Protein AF-A0A969MUG2-F1 (afdb_monomer_lite)

pLDDT: mean 75.5, std 11.68, range [41.03, 90.94]

Structure (mmCIF, N/CA/C/O backbone):
data_AF-A0A969MUG2-F1
#
_entry.id   AF-A0A969MUG2-F1
#
loop_
_atom_site.group_PDB
_atom_site.id
_atom_site.type_symbol
_atom_site.label_atom_id
_atom_site.label_alt_id
_atom_site.label_comp_id
_atom_site.label_asym_id
_atom_site.label_entity_id
_atom_site.label_seq_id
_atom_site.pdbx_PDB_ins_code
_atom_site.Cartn_x
_atom_site.Cartn_y
_atom_site.Cartn_z
_atom_site.occupancy
_atom_site.B_iso_or_equiv
_atom_site.auth_seq_id
_atom_site.auth_comp_id
_atom_site.auth_asym_id
_atom_site.auth_atom_id
_atom_site.pdbx_PDB_model_num
ATOM 1 N N . PHE A 1 1 ? 29.240 -1.956 -18.058 1.00 54.47 1 PHE A N 1
ATOM 2 C CA . PHE A 1 1 ? 27.917 -2.607 -18.010 1.00 54.47 1 PHE A CA 1
ATOM 3 C C . PHE A 1 1 ? 27.063 -2.202 -16.815 1.00 54.47 1 PHE A C 1
ATOM 5 O O . PHE A 1 1 ? 25.959 -1.745 -17.047 1.00 54.47 1 PHE A O 1
ATOM 12 N N . MET A 1 2 ? 27.537 -2.292 -15.563 1.00 59.78 2 MET A N 1
ATOM 13 C CA . MET A 1 2 ? 26.691 -1.989 -14.389 1.00 59.78 2 MET A CA 1
ATOM 14 C C . MET A 1 2 ? 26.152 -0.540 -14.356 1.00 59.78 2 MET A C 1
ATOM 16 O O . MET A 1 2 ? 24.977 -0.327 -14.081 1.00 59.78 2 MET A O 1
ATOM 20 N N . VAL A 1 3 ? 26.981 0.457 -14.689 1.00 62.31 3 VAL A N 1
ATOM 21 C CA . VAL A 1 3 ? 26.590 1.882 -14.623 1.00 62.31 3 VAL A CA 1
ATOM 22 C C . VAL A 1 3 ? 25.860 2.352 -15.888 1.00 62.31 3 VAL A C 1
ATOM 24 O O . VAL A 1 3 ? 24.757 2.871 -15.790 1.00 62.31 3 VAL A O 1
ATOM 27 N N . LEU A 1 4 ? 26.457 2.140 -17.064 1.00 64.19 4 LEU A N 1
ATOM 28 C CA . LEU A 1 4 ? 25.990 2.668 -18.359 1.00 64.19 4 LEU A CA 1
ATOM 29 C C . LEU A 1 4 ? 25.042 1.742 -19.136 1.00 64.19 4 LEU A C 1
ATOM 31 O O . LEU A 1 4 ? 24.558 2.128 -20.191 1.00 64.19 4 LEU A O 1
ATOM 35 N N . GLY A 1 5 ? 24.778 0.538 -18.627 1.00 64.69 5 GLY A N 1
ATOM 36 C CA . GLY A 1 5 ? 23.908 -0.414 -19.301 1.00 64.69 5 GLY A CA 1
ATOM 37 C C . GLY A 1 5 ? 24.583 -1.271 -20.371 1.00 64.69 5 GLY A C 1
ATOM 38 O O . GLY A 1 5 ? 25.797 -1.175 -20.583 1.00 64.69 5 GLY A O 1
ATOM 39 N N . PHE A 1 6 ? 23.804 -2.169 -20.982 1.00 66.75 6 PHE A N 1
ATOM 40 C CA . PHE A 1 6 ? 24.230 -3.063 -22.062 1.00 66.75 6 PHE A CA 1
ATOM 41 C C . PHE A 1 6 ? 23.602 -2.635 -23.388 1.00 66.75 6 PHE A C 1
ATOM 43 O O . PHE A 1 6 ? 22.394 -2.459 -23.450 1.00 66.75 6 PHE A O 1
ATOM 50 N N . HIS A 1 7 ? 24.421 -2.458 -24.428 1.00 61.94 7 HIS A N 1
ATOM 51 C CA . HIS A 1 7 ? 23.987 -2.062 -25.770 1.00 61.94 7 HIS A CA 1
ATOM 52 C C . HIS A 1 7 ? 24.664 -2.970 -26.806 1.00 61.94 7 HIS A C 1
ATOM 54 O O . HIS A 1 7 ? 25.891 -3.085 -26.798 1.00 61.94 7 HIS A O 1
ATOM 60 N N . LEU A 1 8 ? 23.886 -3.614 -27.684 1.00 59.28 8 LEU A N 1
ATOM 61 C CA . LEU A 1 8 ? 24.416 -4.354 -28.837 1.00 59.28 8 LEU A CA 1
ATOM 62 C C . LEU A 1 8 ? 24.494 -3.441 -30.061 1.00 59.28 8 LEU A C 1
ATOM 64 O O . LEU A 1 8 ? 23.565 -2.685 -30.342 1.00 59.28 8 LEU A O 1
ATOM 68 N N . THR A 1 9 ? 25.590 -3.563 -30.808 1.00 59.34 9 THR A N 1
ATOM 69 C CA . THR A 1 9 ? 25.845 -2.831 -32.060 1.00 59.34 9 THR A CA 1
ATOM 70 C C . THR A 1 9 ? 25.012 -3.355 -33.239 1.00 59.34 9 THR A C 1
ATOM 72 O O . THR A 1 9 ? 24.841 -2.642 -34.222 1.00 59.34 9 THR A O 1
ATOM 75 N N . GLU A 1 10 ? 24.458 -4.571 -33.154 1.00 62.16 10 GLU A N 1
ATOM 76 C CA . GLU A 1 10 ? 23.622 -5.149 -34.213 1.00 62.16 10 GLU A CA 1
ATOM 77 C C . GLU A 1 10 ? 22.128 -5.164 -33.865 1.00 62.16 10 GLU A C 1
ATOM 79 O O . GLU A 1 10 ? 21.718 -5.507 -32.754 1.00 62.16 10 GLU A O 1
ATOM 84 N N . ASN A 1 11 ? 21.298 -4.840 -34.862 1.00 60.91 11 ASN A N 1
ATOM 85 C CA . ASN A 1 11 ? 19.836 -4.837 -34.786 1.00 60.91 11 ASN A CA 1
ATOM 86 C C . ASN A 1 11 ? 19.266 -6.263 -34.868 1.00 60.91 11 ASN A C 1
ATOM 88 O O . ASN A 1 11 ? 18.573 -6.622 -35.816 1.00 60.91 11 ASN A O 1
ATOM 92 N N . THR A 1 12 ? 19.565 -7.097 -33.877 1.00 71.88 12 THR A N 1
ATOM 93 C CA . THR A 1 12 ? 18.851 -8.364 -33.659 1.00 71.88 12 THR A CA 1
ATOM 94 C C . THR A 1 12 ? 17.622 -8.127 -32.768 1.00 71.88 12 THR A C 1
ATOM 96 O O . THR A 1 12 ? 17.659 -7.255 -31.901 1.00 71.88 12 THR A O 1
ATOM 99 N N . PRO A 1 13 ? 16.537 -8.915 -32.893 1.00 65.38 13 PRO A N 1
ATOM 100 C CA . PRO A 1 13 ? 15.356 -8.808 -32.020 1.00 65.38 13 PRO A CA 1
ATOM 101 C C . PRO A 1 13 ? 15.650 -9.106 -30.535 1.00 65.38 13 PRO A C 1
ATOM 103 O O . PRO A 1 13 ? 14.843 -8.801 -29.665 1.00 65.38 13 PRO A O 1
ATOM 106 N N . LEU A 1 14 ? 16.824 -9.666 -30.228 1.00 62.16 14 LEU A N 1
ATOM 107 C CA . LEU A 1 14 ? 17.335 -9.828 -28.864 1.00 62.16 14 LEU A CA 1
ATOM 108 C C . LEU A 1 14 ? 17.850 -8.514 -28.256 1.00 62.16 14 LEU A C 1
ATOM 110 O O . LEU A 1 14 ? 17.964 -8.416 -27.035 1.00 62.16 14 LEU A O 1
ATOM 114 N N . ASN A 1 15 ? 18.138 -7.499 -29.078 1.00 65.81 15 ASN A N 1
ATOM 115 C CA . ASN A 1 15 ? 18.663 -6.216 -28.619 1.00 65.81 15 ASN A CA 1
ATOM 116 C C . ASN A 1 15 ? 17.656 -5.512 -27.698 1.00 65.81 15 ASN A C 1
ATOM 118 O O . ASN A 1 15 ? 18.029 -5.075 -26.620 1.00 65.81 15 ASN A O 1
ATOM 122 N N . SER A 1 16 ? 16.360 -5.509 -28.028 1.00 60.91 16 SER A N 1
ATOM 123 C CA . SER A 1 16 ? 15.315 -4.903 -27.182 1.00 60.91 16 SER A CA 1
ATOM 124 C C . SER A 1 16 ? 15.130 -5.582 -25.820 1.00 60.91 16 SER A C 1
ATOM 126 O O . SER A 1 16 ? 14.623 -4.951 -24.903 1.00 60.91 16 SER A O 1
ATOM 128 N N . ILE A 1 17 ? 15.546 -6.843 -25.675 1.00 61.88 17 ILE A N 1
ATOM 129 C CA . ILE A 1 17 ? 15.465 -7.598 -24.413 1.00 61.88 17 ILE A CA 1
ATOM 130 C C . ILE A 1 17 ? 16.760 -7.437 -23.599 1.00 61.88 17 ILE A C 1
ATOM 132 O O . ILE A 1 17 ? 16.728 -7.409 -22.372 1.00 61.88 17 ILE A O 1
ATOM 136 N N . LEU A 1 18 ? 17.908 -7.321 -24.277 1.00 62.72 18 LEU A N 1
ATOM 137 C CA . LEU A 1 18 ? 19.233 -7.183 -23.658 1.00 62.72 18 LEU A CA 1
ATOM 138 C C . LEU A 1 18 ? 19.643 -5.720 -23.398 1.00 62.72 18 LEU A C 1
ATOM 140 O O . LEU A 1 18 ? 20.600 -5.485 -22.658 1.00 62.72 18 LEU A O 1
ATOM 144 N N . LEU A 1 19 ? 18.928 -4.742 -23.964 1.00 61.50 19 LEU A N 1
ATOM 145 C CA . LEU A 1 19 ? 19.098 -3.311 -23.702 1.00 61.50 19 LEU A CA 1
ATOM 146 C C . LEU A 1 19 ? 18.605 -2.957 -22.294 1.00 61.50 19 LEU A C 1
ATOM 148 O O . LEU A 1 19 ? 17.433 -2.667 -22.077 1.00 61.50 19 LEU A O 1
ATOM 152 N N . GLY A 1 20 ? 19.514 -2.940 -21.323 1.00 61.12 20 GLY A N 1
ATOM 153 C CA . GLY A 1 20 ? 19.240 -2.441 -19.974 1.00 61.12 20 GLY A CA 1
ATOM 154 C C . GLY A 1 20 ? 20.085 -1.212 -19.688 1.00 61.12 20 GLY A C 1
ATOM 155 O O . GLY A 1 20 ? 21.301 -1.331 -19.705 1.00 61.12 20 GLY A O 1
ATOM 156 N N . GLY A 1 21 ? 19.483 -0.057 -19.375 1.00 65.06 21 GLY A N 1
ATOM 157 C CA . GLY A 1 21 ? 20.176 1.224 -19.117 1.00 65.06 21 GLY A CA 1
ATOM 158 C C . GLY A 1 21 ? 20.981 1.311 -17.806 1.00 65.06 21 GLY A C 1
ATOM 159 O O .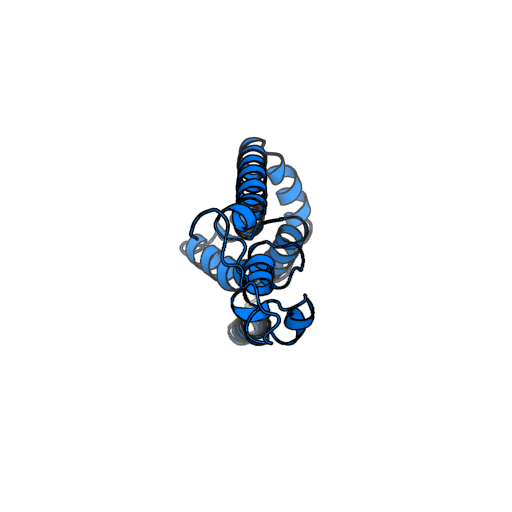 GLY A 1 21 ? 21.320 2.406 -17.357 1.00 65.06 21 GLY A O 1
ATOM 160 N N . GLY A 1 22 ? 21.261 0.169 -17.168 1.00 70.75 22 GLY A N 1
ATOM 161 C CA . GLY A 1 22 ? 22.064 0.064 -15.948 1.00 70.75 22 GLY A CA 1
ATOM 162 C C . GLY A 1 22 ? 21.531 0.883 -14.766 1.00 70.75 22 GLY A C 1
ATOM 163 O O . GLY A 1 22 ? 20.345 1.207 -14.675 1.00 70.75 22 GLY A O 1
ATOM 164 N N . VAL A 1 23 ? 22.433 1.239 -13.847 1.00 70.56 23 VAL A N 1
ATOM 165 C CA . VAL A 1 23 ? 22.130 2.072 -12.668 1.00 70.56 23 VAL A CA 1
ATOM 166 C C . VAL A 1 23 ? 21.641 3.472 -13.064 1.00 70.56 23 VAL A C 1
ATOM 168 O O . VAL A 1 23 ? 20.819 4.048 -12.354 1.00 70.56 23 VAL A O 1
ATOM 171 N N . VAL A 1 24 ? 22.068 4.007 -14.214 1.00 72.06 24 VAL A N 1
ATOM 172 C CA . VAL A 1 24 ? 21.630 5.331 -14.694 1.00 72.06 24 VAL A CA 1
ATOM 173 C C . VAL A 1 24 ? 20.116 5.377 -14.919 1.00 72.06 24 VAL A C 1
ATOM 175 O O . VAL A 1 24 ? 19.470 6.346 -14.521 1.00 72.06 24 VAL A O 1
ATOM 178 N N . SER A 1 25 ? 19.520 4.312 -15.461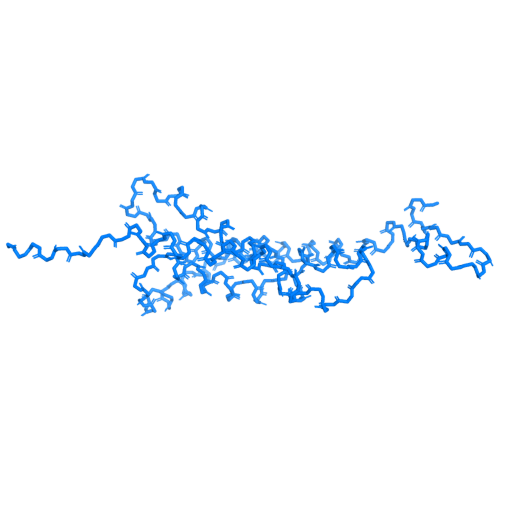 1.00 68.75 25 SER A N 1
ATOM 179 C CA . SER A 1 25 ? 18.062 4.238 -15.632 1.00 68.75 25 SER A CA 1
ATOM 180 C C . SER A 1 25 ? 17.307 4.125 -14.298 1.00 68.75 25 SER A C 1
ATOM 182 O O . SER A 1 25 ? 16.155 4.549 -14.204 1.00 68.75 25 SER A O 1
ATOM 184 N N . MET A 1 26 ? 17.956 3.600 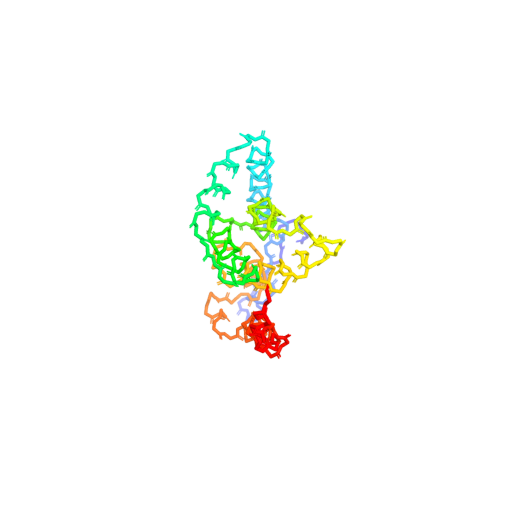-13.253 1.00 75.25 26 MET A N 1
ATOM 185 C CA . MET A 1 26 ? 17.387 3.487 -11.903 1.00 75.25 26 MET A CA 1
ATOM 186 C C . MET A 1 26 ? 17.490 4.789 -11.098 1.00 75.25 26 MET A C 1
ATOM 188 O O . MET A 1 26 ? 16.667 5.011 -10.212 1.00 75.25 26 MET A O 1
ATOM 192 N N . LEU A 1 27 ? 18.426 5.692 -11.425 1.00 78.94 27 LEU A N 1
ATOM 193 C CA . LEU A 1 27 ? 18.584 6.975 -10.722 1.00 78.94 27 LEU A CA 1
ATOM 194 C C . LEU A 1 27 ? 17.298 7.807 -10.717 1.00 78.94 27 LEU A C 1
ATOM 196 O O . LEU A 1 27 ? 16.968 8.411 -9.697 1.00 78.94 27 LEU A O 1
ATOM 200 N N . LYS A 1 28 ? 16.550 7.809 -11.827 1.00 74.19 28 LYS A N 1
ATOM 201 C CA . LYS A 1 28 ? 15.279 8.539 -11.927 1.00 74.19 28 LYS A CA 1
ATOM 202 C C . LYS A 1 28 ? 14.262 8.025 -10.906 1.00 74.19 28 LYS A C 1
ATOM 204 O O . LYS A 1 28 ? 13.642 8.825 -10.218 1.00 74.19 28 LYS A O 1
ATOM 209 N N . VAL A 1 29 ? 14.128 6.706 -10.775 1.00 73.06 29 VAL A N 1
ATOM 210 C CA . VAL A 1 29 ? 13.214 6.084 -9.805 1.00 73.06 29 VAL A CA 1
ATOM 211 C C . VAL A 1 29 ? 13.694 6.342 -8.377 1.00 73.06 29 VAL A C 1
ATOM 213 O O . VAL A 1 29 ? 12.907 6.786 -7.545 1.00 73.06 29 VAL A O 1
ATOM 216 N N . SER A 1 30 ? 14.986 6.153 -8.101 1.00 79.62 30 SER A N 1
ATOM 217 C CA . SER A 1 30 ? 15.567 6.382 -6.772 1.00 79.62 30 SER A CA 1
ATOM 218 C C . SER A 1 30 ? 15.367 7.816 -6.283 1.00 79.62 30 SER A C 1
ATOM 220 O O . SER A 1 30 ? 15.015 8.033 -5.126 1.00 79.62 30 SER A O 1
ATOM 222 N N . LEU A 1 31 ? 15.540 8.806 -7.162 1.00 82.62 31 LEU A N 1
ATOM 223 C CA . LEU A 1 31 ? 15.360 10.214 -6.817 1.00 82.62 31 LEU A CA 1
ATOM 224 C C . LEU A 1 31 ? 13.894 10.531 -6.483 1.00 82.62 31 LEU A C 1
ATOM 226 O O . LEU A 1 31 ? 13.629 11.215 -5.494 1.00 82.62 31 LEU A O 1
ATOM 230 N N . VAL A 1 32 ? 12.942 9.971 -7.239 1.00 77.56 32 VAL A N 1
ATOM 231 C CA . VAL A 1 32 ? 11.508 10.087 -6.920 1.00 77.56 32 VAL A CA 1
ATOM 232 C C . VAL A 1 32 ? 11.204 9.444 -5.562 1.00 77.56 32 VAL A C 1
ATOM 234 O O . VAL A 1 32 ? 10.521 10.058 -4.746 1.00 77.56 32 VAL A O 1
ATOM 237 N N . VAL A 1 33 ? 11.752 8.260 -5.269 1.00 78.81 33 VAL A N 1
ATOM 238 C CA . VAL A 1 33 ? 11.564 7.577 -3.974 1.00 78.81 33 VAL A CA 1
ATOM 239 C C . VAL A 1 33 ? 12.102 8.413 -2.807 1.00 78.81 33 VAL A C 1
ATOM 241 O O . VAL A 1 33 ? 11.418 8.540 -1.789 1.00 78.81 33 VAL A O 1
ATOM 244 N N . ILE A 1 34 ? 13.288 9.017 -2.943 1.00 83.25 34 ILE A N 1
ATOM 245 C CA . ILE A 1 34 ? 13.902 9.853 -1.895 1.00 83.25 34 ILE A CA 1
ATOM 246 C C . ILE A 1 34 ? 13.037 11.082 -1.604 1.00 83.25 34 ILE A C 1
ATOM 248 O O . ILE A 1 34 ? 12.681 11.319 -0.449 1.00 83.25 34 ILE A O 1
ATOM 252 N N . ILE A 1 35 ? 12.658 11.835 -2.643 1.00 83.56 35 ILE A N 1
ATOM 253 C CA . ILE A 1 35 ? 11.815 13.030 -2.490 1.00 83.56 35 ILE A CA 1
ATOM 254 C C . ILE A 1 35 ? 10.464 12.645 -1.884 1.00 83.56 35 ILE A C 1
ATOM 256 O O . ILE A 1 35 ? 10.012 13.270 -0.926 1.00 83.56 35 ILE A O 1
ATOM 260 N N . SER A 1 36 ? 9.847 11.578 -2.395 1.00 74.19 36 SER A N 1
ATOM 261 C CA . SER A 1 36 ? 8.565 11.081 -1.901 1.00 74.19 36 SER A CA 1
ATOM 262 C C . SER A 1 36 ? 8.639 10.722 -0.413 1.00 74.19 36 SER A C 1
ATOM 264 O O . SER A 1 36 ? 7.764 11.113 0.350 1.00 74.19 36 SER A O 1
ATOM 266 N N . THR A 1 37 ? 9.695 10.036 0.030 1.00 73.44 37 THR A N 1
ATOM 267 C CA . THR A 1 37 ? 9.866 9.637 1.440 1.00 73.44 37 THR A CA 1
ATOM 268 C C . THR A 1 37 ? 10.101 10.844 2.353 1.00 73.44 37 THR A C 1
ATOM 270 O O . THR A 1 37 ? 9.557 10.896 3.456 1.00 73.44 37 THR A O 1
ATOM 273 N N . ALA A 1 38 ? 10.844 11.854 1.890 1.00 81.06 38 ALA A N 1
ATOM 274 C CA . ALA A 1 38 ? 11.051 13.092 2.641 1.00 81.06 38 ALA A CA 1
ATOM 275 C C . ALA A 1 38 ? 9.730 13.845 2.894 1.00 81.06 38 ALA A C 1
ATOM 277 O O . ALA A 1 38 ? 9.479 14.286 4.016 1.00 81.06 38 ALA A O 1
ATOM 278 N N . PHE A 1 39 ? 8.849 13.927 1.888 1.00 73.00 39 PHE A N 1
ATOM 279 C CA . PHE A 1 39 ? 7.520 14.531 2.047 1.00 73.00 39 PHE A CA 1
ATOM 280 C C . PHE A 1 39 ? 6.672 13.813 3.103 1.00 73.00 39 PHE A C 1
ATOM 282 O O . PHE A 1 39 ? 6.006 14.473 3.898 1.00 73.00 39 PHE A O 1
ATOM 289 N N . VAL A 1 40 ? 6.728 12.479 3.165 1.00 67.25 40 VAL A N 1
ATOM 290 C CA . VAL A 1 40 ? 6.000 11.694 4.181 1.00 67.25 40 VAL A CA 1
ATOM 291 C C . VAL A 1 40 ? 6.441 12.061 5.587 1.00 67.25 40 VAL A C 1
ATOM 293 O O . VAL A 1 40 ? 5.593 12.267 6.450 1.00 67.25 40 VAL A O 1
ATOM 296 N N . GLY A 1 41 ? 7.752 12.168 5.817 1.00 68.38 41 GLY A N 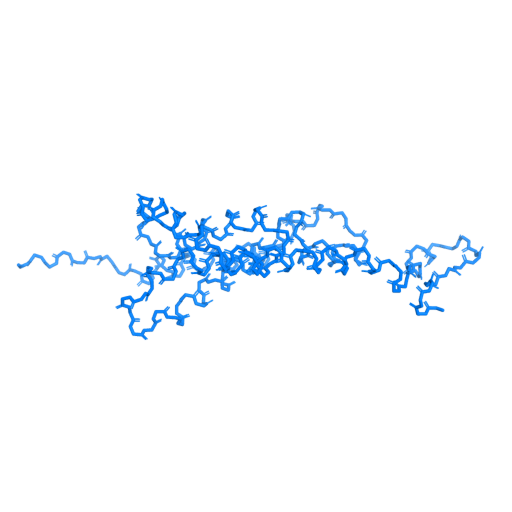1
ATOM 297 C CA . GLY A 1 41 ? 8.289 12.544 7.125 1.00 68.38 41 GLY A CA 1
ATOM 298 C C . GLY A 1 41 ? 7.794 13.919 7.579 1.00 68.38 41 GLY A C 1
ATOM 299 O O . GLY A 1 41 ? 7.446 14.101 8.744 1.00 68.38 41 GLY A O 1
ATOM 300 N N . ILE A 1 42 ? 7.674 14.867 6.645 1.00 78.50 42 ILE A N 1
ATOM 301 C CA . ILE A 1 42 ? 7.124 16.201 6.922 1.00 78.50 42 ILE A CA 1
ATOM 302 C C . ILE A 1 42 ? 5.624 16.120 7.250 1.00 78.50 42 ILE A C 1
ATOM 304 O O . ILE A 1 42 ? 5.175 16.746 8.213 1.00 78.50 42 ILE A O 1
ATOM 308 N N . PHE A 1 43 ? 4.842 15.333 6.504 1.00 67.50 43 PHE A N 1
ATOM 309 C CA . PHE A 1 43 ? 3.408 15.147 6.774 1.00 67.50 43 PHE A CA 1
ATOM 310 C C . PHE A 1 43 ? 3.135 14.441 8.108 1.00 67.50 43 PHE A C 1
ATOM 312 O O . PHE A 1 43 ? 2.209 14.829 8.818 1.00 67.50 43 PHE A O 1
ATOM 319 N N . ALA A 1 44 ? 3.964 13.465 8.483 1.00 63.84 44 ALA A N 1
ATOM 320 C CA . ALA A 1 44 ? 3.884 12.809 9.785 1.00 63.84 44 ALA A CA 1
ATOM 321 C C . ALA A 1 44 ? 4.212 13.781 10.938 1.00 63.84 44 ALA A C 1
ATOM 323 O O . ALA A 1 44 ? 3.562 13.754 11.978 1.00 63.84 44 ALA A O 1
ATOM 324 N N . GLY A 1 45 ? 5.179 14.688 10.749 1.00 62.59 45 GLY A N 1
ATOM 325 C CA . GLY A 1 45 ? 5.591 15.649 11.779 1.00 62.59 45 GLY A CA 1
ATOM 326 C C . GLY A 1 45 ? 4.665 16.860 11.966 1.00 62.59 45 GLY A C 1
ATOM 327 O O . GLY A 1 45 ? 4.692 17.493 13.019 1.00 62.59 45 GLY A O 1
ATOM 328 N N . THR A 1 46 ? 3.839 17.207 10.976 1.00 68.19 46 THR A N 1
ATOM 329 C CA . THR A 1 46 ? 3.066 18.469 10.964 1.00 68.19 46 THR A CA 1
ATOM 330 C C . THR A 1 46 ? 1.684 18.389 11.620 1.00 68.19 46 THR A C 1
ATOM 332 O O . THR A 1 46 ? 0.964 19.387 11.608 1.00 68.19 46 THR A O 1
ATOM 335 N N . ARG A 1 47 ? 1.275 17.238 12.186 1.00 63.25 47 ARG A N 1
ATOM 336 C CA . ARG A 1 47 ? -0.052 17.012 12.819 1.00 63.25 47 ARG A CA 1
ATOM 337 C C . ARG A 1 47 ? -1.275 17.379 11.959 1.00 63.25 47 ARG A C 1
ATOM 339 O O . ARG A 1 47 ? -2.408 17.302 12.416 1.00 63.25 47 ARG A O 1
ATOM 346 N N . THR A 1 48 ? -1.091 17.724 10.685 1.00 62.97 48 THR A N 1
ATOM 347 C CA . THR A 1 48 ? -2.180 18.159 9.793 1.00 62.97 48 THR A CA 1
ATOM 348 C C . THR A 1 48 ? -3.134 17.003 9.467 1.00 62.97 48 THR A C 1
ATOM 350 O O . THR A 1 48 ? -4.302 17.221 9.142 1.00 62.97 48 THR A O 1
ATOM 353 N N . LEU A 1 49 ? -2.662 15.761 9.624 1.00 61.91 49 LEU A N 1
ATOM 354 C CA . LEU A 1 49 ? -3.475 14.556 9.502 1.00 61.91 49 LEU A CA 1
ATOM 355 C C . LEU A 1 49 ? -4.561 14.436 10.579 1.00 61.91 49 LEU A C 1
ATOM 357 O O . LEU A 1 49 ? -5.600 13.852 10.282 1.00 61.91 49 LEU A O 1
ATOM 361 N N . GLU A 1 50 ? -4.383 15.027 11.767 1.00 64.56 50 GLU A N 1
ATOM 362 C CA . GLU A 1 50 ? -5.408 15.023 12.826 1.00 64.56 50 GLU A CA 1
ATOM 363 C C . GLU A 1 50 ? -6.696 15.726 12.341 1.00 64.56 50 GLU A C 1
ATOM 365 O O . GLU A 1 50 ? -7.809 15.263 12.584 1.00 64.56 50 GLU A O 1
ATOM 370 N N . THR A 1 51 ? -6.575 16.785 11.532 1.00 64.62 51 THR A N 1
ATOM 371 C CA . THR A 1 51 ? -7.730 17.473 10.923 1.00 64.62 51 THR A CA 1
ATOM 372 C C . THR A 1 51 ? -8.476 16.583 9.921 1.00 64.62 51 THR A C 1
ATOM 374 O O . THR A 1 51 ? -9.706 16.622 9.833 1.00 64.62 51 THR A O 1
ATOM 377 N N . ILE A 1 52 ? -7.748 15.757 9.164 1.00 65.94 52 ILE A N 1
ATOM 378 C CA . ILE A 1 52 ? -8.333 14.828 8.185 1.00 65.94 52 ILE A CA 1
ATOM 379 C C . ILE A 1 52 ? -8.954 13.617 8.896 1.00 65.94 52 ILE A C 1
ATOM 381 O O . ILE A 1 52 ? -10.016 13.158 8.475 1.00 65.94 52 ILE A O 1
ATOM 385 N N . GLN A 1 53 ? -8.360 13.146 10.000 1.00 65.25 53 GLN A N 1
ATOM 386 C CA . GLN A 1 53 ? -8.941 12.116 10.873 1.00 65.25 53 GLN A CA 1
ATOM 387 C C . GLN A 1 53 ? -10.340 12.522 11.335 1.00 65.25 53 GLN A C 1
ATOM 389 O O . GLN A 1 53 ? -11.287 11.769 11.127 1.00 65.25 53 GLN A O 1
ATOM 394 N N . VAL A 1 54 ? -10.504 13.742 11.857 1.00 65.00 54 VAL A N 1
ATOM 395 C CA . VAL A 1 54 ? -11.810 14.251 12.319 1.00 65.00 54 VAL A CA 1
ATOM 396 C C . VAL A 1 54 ? -12.834 14.304 11.177 1.00 65.00 54 VAL A C 1
ATOM 398 O O . VAL A 1 54 ? -14.007 13.960 11.358 1.00 65.00 54 VAL A O 1
ATOM 401 N N . LEU A 1 55 ? -12.410 14.690 9.970 1.00 64.50 55 LEU A N 1
ATOM 402 C CA . LEU A 1 55 ? -13.284 14.680 8.794 1.00 64.50 55 LEU A CA 1
ATOM 403 C C . LEU A 1 55 ? -13.702 13.249 8.410 1.00 64.50 55 LEU A C 1
ATOM 405 O O . LEU A 1 55 ? -14.867 13.015 8.086 1.00 64.50 55 LEU A O 1
ATOM 409 N N . LEU A 1 56 ? -12.783 12.285 8.484 1.00 64.06 56 LEU A N 1
ATOM 410 C CA . LEU A 1 56 ? -13.028 10.870 8.188 1.00 64.06 56 LEU A CA 1
ATOM 411 C C . LEU A 1 56 ? -13.851 10.158 9.266 1.00 64.06 56 LEU A C 1
ATOM 413 O O . LEU A 1 56 ? -14.631 9.260 8.949 1.00 64.06 56 LEU A O 1
ATOM 417 N N . GLU A 1 57 ? -13.735 10.559 10.528 1.00 63.47 57 GLU A N 1
ATOM 418 C CA . GLU A 1 57 ? -14.600 10.092 11.614 1.00 63.47 57 GLU A CA 1
ATOM 419 C C . GLU A 1 57 ? -16.048 10.542 11.413 1.00 63.47 57 GLU A C 1
ATOM 421 O O . GLU A 1 57 ? -16.984 9.792 11.710 1.00 63.47 57 GLU A O 1
ATOM 426 N N . ARG A 1 58 ? -16.247 11.722 10.811 1.00 60.78 58 ARG A N 1
ATOM 427 C CA . ARG A 1 58 ? -17.572 12.207 10.402 1.00 60.78 58 ARG A CA 1
ATOM 428 C C . ARG A 1 58 ? -18.200 11.323 9.320 1.00 60.78 58 ARG A C 1
ATOM 430 O O . ARG A 1 58 ? -19.419 11.143 9.305 1.00 60.78 58 ARG A O 1
ATOM 437 N N . PHE A 1 59 ? -17.381 10.709 8.464 1.00 60.19 59 PHE A N 1
ATOM 438 C CA . PHE A 1 59 ? -17.797 9.650 7.542 1.00 60.19 59 PHE A CA 1
ATOM 439 C C . PHE A 1 59 ? -17.889 8.304 8.280 1.00 60.19 59 PHE A C 1
ATOM 441 O O . PHE A 1 59 ? -16.997 7.451 8.264 1.00 60.19 59 PHE A O 1
ATOM 448 N N . LYS A 1 60 ? -19.021 8.095 8.954 1.00 53.69 60 LYS A N 1
ATOM 449 C CA . LYS A 1 60 ? -19.294 6.882 9.732 1.00 53.69 60 LYS A CA 1
ATOM 450 C C . LYS A 1 60 ? -19.553 5.677 8.811 1.00 53.69 60 LYS A C 1
ATOM 452 O O . LYS A 1 60 ? -20.691 5.383 8.453 1.00 53.69 60 LYS A O 1
ATOM 457 N N . SER A 1 61 ? -18.498 4.963 8.416 1.00 59.50 61 SER A N 1
ATOM 458 C CA . SER A 1 61 ? -18.632 3.668 7.732 1.00 59.50 61 SER A CA 1
ATOM 459 C C . SER A 1 61 ? -19.053 2.569 8.715 1.00 59.50 61 SER A C 1
ATOM 461 O O . SER A 1 61 ? -18.618 2.542 9.864 1.00 59.50 61 SER A O 1
ATOM 463 N N . ARG A 1 62 ? -19.910 1.647 8.260 1.00 61.75 62 ARG A N 1
ATOM 464 C CA . ARG A 1 62 ? -20.516 0.582 9.084 1.00 61.75 62 ARG A CA 1
ATOM 465 C C . ARG A 1 62 ? -19.524 -0.531 9.478 1.00 61.75 62 ARG A C 1
ATOM 467 O O . ARG A 1 62 ? -19.852 -1.339 10.341 1.00 61.75 62 ARG A O 1
ATOM 474 N N . SER A 1 63 ? -18.354 -0.589 8.831 1.00 72.19 63 SER A N 1
ATOM 475 C CA . SER A 1 63 ? -17.294 -1.582 9.061 1.00 72.19 63 SER A CA 1
ATOM 476 C C . SER A 1 63 ? -15.917 -0.913 9.042 1.00 72.19 63 SER A C 1
ATOM 478 O O . SER A 1 63 ? -15.627 -0.147 8.119 1.00 72.19 63 SER A O 1
ATOM 480 N N . ASN A 1 64 ? -15.071 -1.231 10.030 1.00 78.31 64 ASN A N 1
ATOM 481 C CA . ASN A 1 64 ? -13.707 -0.700 10.145 1.00 78.31 64 ASN A CA 1
ATOM 482 C C . ASN A 1 64 ? -12.883 -1.013 8.888 1.00 78.31 64 ASN A C 1
ATOM 484 O O . ASN A 1 64 ? -12.309 -0.100 8.305 1.00 78.31 64 ASN A O 1
ATOM 488 N N . PHE A 1 65 ? -12.975 -2.244 8.373 1.00 81.81 65 PHE A N 1
ATOM 489 C CA . PHE A 1 65 ? -12.317 -2.660 7.131 1.00 81.81 65 PHE A CA 1
ATOM 490 C C . PHE A 1 65 ? -12.707 -1.801 5.924 1.00 81.81 65 PHE A C 1
ATOM 492 O O . PHE A 1 65 ? -11.853 -1.378 5.154 1.00 81.81 65 PHE A O 1
ATOM 499 N N . LEU A 1 66 ? -13.999 -1.491 5.763 1.00 80.31 66 LEU A N 1
ATOM 500 C CA . LEU A 1 66 ? -14.457 -0.673 4.637 1.00 80.31 66 LEU A CA 1
ATOM 501 C C . LEU A 1 66 ? -13.974 0.780 4.771 1.00 80.31 66 LEU A C 1
ATOM 503 O O . LEU A 1 66 ? -13.690 1.429 3.769 1.00 80.31 66 LEU A O 1
ATOM 507 N N . SER A 1 67 ? -13.861 1.287 6.003 1.00 82.06 67 SER A N 1
ATOM 508 C CA . SER A 1 67 ? -13.234 2.586 6.265 1.00 82.06 67 SER A CA 1
ATOM 509 C C . SER A 1 67 ? -11.760 2.571 5.855 1.00 82.06 67 SER A C 1
ATOM 511 O O . SER A 1 67 ? -11.336 3.460 5.126 1.00 82.06 67 SER A O 1
ATOM 513 N N . THR A 1 68 ? -11.005 1.554 6.276 1.00 86.00 68 THR A N 1
ATOM 514 C CA . THR A 1 68 ? -9.581 1.387 5.950 1.00 86.00 68 THR A CA 1
ATOM 515 C C . THR A 1 68 ? -9.362 1.222 4.449 1.00 86.00 68 THR A C 1
ATOM 517 O O . THR A 1 68 ? -8.457 1.836 3.902 1.00 86.00 68 THR A O 1
ATOM 520 N N . LEU A 1 69 ? -10.247 0.502 3.754 1.00 86.75 69 LEU A N 1
ATOM 521 C CA . LEU A 1 69 ? -10.220 0.353 2.300 1.00 86.75 69 LEU A CA 1
ATOM 522 C C . LEU A 1 69 ? -10.398 1.692 1.567 1.00 86.75 69 LEU A C 1
ATOM 524 O O . LEU A 1 69 ? -9.635 1.998 0.655 1.00 86.75 69 LEU A O 1
ATOM 528 N N . LEU A 1 70 ? -11.403 2.488 1.945 1.00 85.06 70 LEU A N 1
ATOM 529 C CA . LEU A 1 70 ? -11.693 3.768 1.286 1.00 85.06 70 LEU A CA 1
ATOM 530 C C . LEU A 1 70 ? -10.610 4.812 1.564 1.00 85.06 70 LEU A C 1
ATOM 532 O O . LEU A 1 70 ? -10.163 5.497 0.644 1.00 85.06 70 LEU A O 1
ATOM 536 N N . VAL A 1 71 ? -10.175 4.911 2.822 1.00 86.62 71 VAL A N 1
ATOM 537 C CA . VAL A 1 71 ? -9.077 5.801 3.220 1.00 86.62 71 VAL A CA 1
ATOM 538 C C . VAL A 1 71 ? -7.782 5.360 2.547 1.00 86.62 71 VAL A C 1
ATOM 540 O O . VAL A 1 71 ? -7.086 6.193 1.980 1.00 86.62 71 VAL A O 1
ATOM 543 N N . GLY A 1 72 ? -7.523 4.055 2.525 1.00 87.94 72 GLY A N 1
ATOM 544 C CA . GLY A 1 72 ? -6.407 3.416 1.844 1.00 87.94 72 GLY A CA 1
ATOM 545 C C . GLY A 1 72 ? -6.333 3.717 0.362 1.00 87.94 72 GLY A C 1
ATOM 546 O O . GLY A 1 72 ? -5.282 4.106 -0.141 1.00 87.94 72 GLY A O 1
ATOM 547 N N . LEU A 1 73 ? -7.460 3.589 -0.334 1.00 88.19 73 LEU A N 1
ATOM 548 C CA . LEU A 1 73 ? -7.565 3.920 -1.749 1.00 88.19 73 LEU A CA 1
ATOM 549 C C . LEU A 1 73 ? -7.295 5.410 -1.987 1.00 88.19 73 LEU A C 1
ATOM 551 O O . LEU A 1 73 ? -6.513 5.748 -2.869 1.00 88.19 73 LEU A O 1
ATOM 555 N N . GLY A 1 74 ? -7.886 6.298 -1.182 1.00 86.06 74 GLY A N 1
ATOM 556 C CA . GLY A 1 74 ? -7.620 7.736 -1.265 1.00 86.06 74 GLY A CA 1
ATOM 557 C C . GLY A 1 74 ? -6.145 8.059 -1.020 1.00 86.06 74 GLY A C 1
ATOM 558 O O . GLY A 1 74 ? -5.506 8.718 -1.837 1.00 86.06 74 GLY A O 1
ATOM 559 N N . ALA A 1 75 ? -5.576 7.532 0.062 1.00 85.38 75 ALA A N 1
ATOM 560 C CA . ALA A 1 75 ? -4.173 7.707 0.414 1.00 85.38 75 ALA A CA 1
ATOM 561 C C . ALA A 1 75 ? -3.229 7.155 -0.660 1.00 85.38 75 ALA A C 1
ATOM 563 O O . ALA A 1 75 ? -2.188 7.750 -0.903 1.00 85.38 75 ALA A O 1
ATOM 564 N N . ALA A 1 76 ? -3.589 6.061 -1.332 1.00 87.25 76 ALA A N 1
ATOM 565 C CA . ALA A 1 76 ? -2.810 5.497 -2.427 1.00 87.25 76 ALA A CA 1
ATOM 566 C C . ALA A 1 76 ? -2.962 6.293 -3.738 1.00 87.25 76 ALA A C 1
ATOM 568 O O . ALA A 1 76 ? -2.017 6.355 -4.517 1.00 87.25 76 ALA A O 1
ATOM 569 N N . ILE A 1 77 ? -4.110 6.939 -3.980 1.00 85.00 77 ILE A N 1
ATOM 570 C CA . ILE A 1 77 ? -4.311 7.859 -5.116 1.00 85.00 77 ILE A CA 1
ATOM 571 C C . ILE A 1 77 ? -3.426 9.097 -4.948 1.00 85.00 77 ILE A C 1
ATOM 573 O O . ILE A 1 77 ? -2.762 9.506 -5.897 1.00 85.00 77 ILE A O 1
ATOM 577 N N . PHE A 1 78 ? -3.381 9.672 -3.744 1.00 81.38 78 PHE A N 1
ATOM 578 C CA . PHE A 1 78 ? -2.518 10.820 -3.444 1.00 81.38 78 PHE A CA 1
ATOM 579 C C . PHE A 1 78 ? -1.048 10.426 -3.233 1.00 81.38 78 PHE A C 1
ATOM 581 O O . PHE A 1 78 ? -0.143 11.219 -3.489 1.00 81.38 78 PHE A O 1
ATOM 588 N N . GLY A 1 79 ? -0.799 9.209 -2.758 1.00 78.38 79 GLY A N 1
ATOM 589 C CA . GLY A 1 79 ? 0.523 8.690 -2.448 1.00 78.38 79 GLY A CA 1
ATOM 590 C C . GLY A 1 79 ? 1.258 8.217 -3.696 1.00 78.38 79 GLY A C 1
ATOM 591 O O . GLY A 1 79 ? 0.837 7.285 -4.371 1.00 78.38 79 GLY A O 1
ATOM 592 N N . CYS A 1 80 ? 2.418 8.808 -3.974 1.00 78.75 80 CYS A N 1
ATOM 593 C CA . CYS A 1 80 ? 3.286 8.342 -5.059 1.00 78.75 80 CYS A CA 1
ATOM 594 C C . CYS A 1 80 ? 3.945 6.982 -4.741 1.00 78.75 80 CYS A C 1
ATOM 596 O O . CYS A 1 80 ? 4.280 6.222 -5.650 1.00 78.75 80 CYS A O 1
ATOM 598 N N . THR A 1 81 ? 4.095 6.636 -3.457 1.00 83.19 81 THR A N 1
ATOM 599 C CA . THR A 1 81 ? 4.631 5.339 -3.023 1.00 83.19 81 THR A CA 1
ATOM 600 C C . THR A 1 81 ? 3.688 4.613 -2.077 1.00 83.19 81 THR A C 1
ATOM 602 O O . THR A 1 81 ? 2.966 5.221 -1.283 1.00 83.19 81 THR A O 1
ATOM 605 N N . GLN A 1 82 ? 3.745 3.282 -2.127 1.00 88.12 82 GLN A N 1
ATOM 606 C CA . GLN A 1 82 ? 3.025 2.387 -1.221 1.00 88.12 82 GLN A CA 1
ATOM 607 C C . GLN A 1 82 ? 3.286 2.717 0.261 1.00 88.12 82 GLN A C 1
ATOM 609 O O . GLN A 1 82 ? 2.361 2.679 1.066 1.00 88.12 82 GLN A O 1
ATOM 614 N N . THR A 1 83 ? 4.506 3.124 0.628 1.00 85.75 83 THR A N 1
ATOM 615 C CA . THR A 1 83 ? 4.840 3.525 2.004 1.00 85.75 83 THR A CA 1
ATOM 616 C C . THR A 1 83 ? 4.069 4.766 2.461 1.00 85.75 83 THR A C 1
ATOM 618 O O . THR A 1 83 ? 3.573 4.772 3.586 1.00 85.75 83 THR A O 1
ATOM 621 N N . ILE A 1 84 ? 3.910 5.786 1.598 1.00 81.69 84 ILE A N 1
ATOM 622 C CA . ILE A 1 84 ? 3.079 6.966 1.911 1.00 81.69 84 ILE A CA 1
ATOM 623 C C . ILE A 1 84 ? 1.656 6.511 2.210 1.00 81.69 84 ILE A C 1
ATOM 625 O O . ILE A 1 84 ? 1.077 6.894 3.223 1.00 81.69 84 ILE A O 1
ATOM 629 N N . ALA A 1 85 ? 1.104 5.688 1.319 1.00 87.75 85 ALA A N 1
ATOM 630 C CA . ALA A 1 85 ? -0.271 5.239 1.413 1.00 87.75 85 ALA A CA 1
ATOM 631 C C . ALA A 1 85 ? -0.521 4.503 2.736 1.00 87.75 85 ALA A C 1
ATOM 633 O O . ALA A 1 85 ? -1.510 4.783 3.411 1.00 87.75 85 ALA A O 1
ATOM 634 N N . ILE A 1 86 ? 0.393 3.612 3.138 1.00 88.69 86 ILE A N 1
ATOM 635 C CA . ILE A 1 86 ? 0.288 2.850 4.390 1.00 88.69 86 ILE A CA 1
ATOM 636 C C . ILE A 1 86 ? 0.357 3.777 5.600 1.00 88.69 86 ILE A C 1
ATOM 638 O O . ILE A 1 86 ? -0.531 3.713 6.443 1.00 88.69 86 ILE A O 1
ATOM 642 N N . LEU A 1 87 ? 1.368 4.649 5.677 1.00 86.00 87 LEU A N 1
ATOM 643 C CA . LEU A 1 87 ? 1.565 5.524 6.836 1.00 86.00 87 LEU A CA 1
ATOM 644 C C . LEU A 1 87 ? 0.412 6.514 7.002 1.00 86.00 87 LEU A C 1
ATOM 646 O O . LEU A 1 87 ? -0.130 6.641 8.096 1.00 86.00 87 LEU A O 1
ATOM 650 N N . LEU A 1 88 ? -0.018 7.155 5.909 1.00 82.12 88 LEU A N 1
ATOM 651 C CA . LEU A 1 88 ? -1.179 8.042 5.938 1.00 82.12 88 LEU A CA 1
ATOM 652 C C . LEU A 1 88 ? -2.429 7.282 6.380 1.00 82.12 88 LEU A C 1
ATOM 654 O O . LEU A 1 88 ? -3.161 7.752 7.241 1.00 82.12 88 LEU A O 1
ATOM 658 N N . THR A 1 89 ? -2.679 6.097 5.824 1.00 87.69 89 THR A N 1
ATOM 659 C CA . THR A 1 89 ? -3.878 5.328 6.182 1.00 87.69 89 THR A CA 1
ATOM 660 C C . THR A 1 89 ? -3.838 4.888 7.635 1.00 87.69 89 THR A C 1
ATOM 662 O O . THR A 1 89 ? -4.834 5.060 8.328 1.00 87.69 89 THR A O 1
ATOM 665 N N . GLN A 1 90 ? -2.699 4.372 8.105 1.00 87.44 90 GLN A N 1
ATOM 666 C CA . GLN A 1 90 ? -2.506 3.955 9.489 1.00 87.44 90 GLN A CA 1
ATOM 667 C C . GLN A 1 90 ? -2.857 5.095 10.438 1.00 87.44 90 GLN A C 1
ATOM 669 O O . GLN A 1 90 ? -3.754 4.920 11.252 1.00 87.44 90 GLN A O 1
ATOM 674 N N . GLU A 1 91 ? -2.226 6.259 10.283 1.00 82.62 91 GLU A N 1
ATOM 675 C CA . GLU A 1 91 ? -2.515 7.444 11.095 1.00 82.62 91 GLU A CA 1
ATOM 676 C C . GLU A 1 91 ? -4.006 7.804 11.041 1.00 82.62 91 GLU A C 1
ATOM 678 O O . GLU A 1 91 ? -4.630 8.061 12.065 1.00 82.62 91 GLU A O 1
ATOM 683 N N . LEU A 1 92 ? -4.621 7.783 9.856 1.00 81.81 92 LEU A N 1
ATOM 684 C CA . LEU A 1 92 ? -6.016 8.190 9.676 1.00 81.81 92 LEU A CA 1
ATOM 685 C C . LEU A 1 92 ? -7.044 7.225 10.295 1.00 81.81 92 LEU A C 1
ATOM 687 O O . LEU A 1 92 ? -8.138 7.663 10.659 1.00 81.81 92 LEU A O 1
ATOM 691 N N . VAL A 1 93 ? -6.739 5.926 10.394 1.00 84.12 93 VAL A N 1
ATOM 692 C CA . VAL A 1 93 ? -7.666 4.918 10.944 1.00 84.12 93 VAL A CA 1
ATOM 693 C C . VAL A 1 93 ? -7.260 4.355 12.302 1.00 84.12 93 VAL A C 1
ATOM 695 O O . VAL A 1 93 ? -8.087 3.682 12.914 1.00 84.12 93 VAL A O 1
ATOM 698 N N . GLU A 1 94 ? -6.065 4.655 12.822 1.00 83.31 94 GLU A N 1
ATOM 699 C CA . GLU A 1 94 ? -5.545 4.093 14.080 1.00 83.31 94 GLU A CA 1
ATOM 700 C C . GLU A 1 94 ? -6.541 4.242 15.240 1.00 83.31 94 GLU A C 1
ATOM 702 O O . GLU A 1 94 ? -6.811 3.283 15.966 1.00 83.31 94 GLU A O 1
ATOM 707 N N . GLN A 1 95 ? -7.164 5.419 15.363 1.00 80.44 95 GLN A N 1
ATOM 708 C CA . GLN A 1 95 ? -8.136 5.726 16.418 1.00 80.44 95 GLN A CA 1
ATOM 709 C C . GLN A 1 95 ? -9.318 4.741 16.440 1.00 80.44 95 GLN A C 1
ATOM 711 O O . GLN A 1 95 ? -9.760 4.334 17.512 1.00 80.44 95 GLN A O 1
ATOM 716 N N . LYS A 1 96 ? -9.770 4.253 15.275 1.00 78.06 96 LYS A N 1
ATOM 717 C CA . LYS A 1 96 ? -10.886 3.290 15.167 1.00 78.06 96 LYS A CA 1
ATOM 718 C C . LYS A 1 96 ? -10.543 1.889 15.676 1.00 78.06 96 LYS A C 1
ATOM 720 O O . LYS A 1 96 ? -11.444 1.069 15.866 1.00 78.06 96 LYS A O 1
ATOM 725 N N . TYR A 1 97 ? -9.260 1.589 15.859 1.00 82.69 97 TYR A N 1
ATOM 726 C CA . TYR A 1 97 ? -8.787 0.281 16.306 1.00 82.69 97 TYR A CA 1
ATOM 727 C C . TYR A 1 97 ? -8.285 0.299 17.759 1.00 82.69 97 TYR A C 1
ATOM 729 O O . TYR A 1 97 ? -8.164 -0.780 18.338 1.00 82.69 97 TYR A O 1
ATOM 737 N N . LYS A 1 98 ? -8.093 1.474 18.386 1.00 80.12 98 LYS A N 1
ATOM 738 C CA . LYS A 1 98 ? -7.591 1.611 19.773 1.00 80.12 98 LYS A CA 1
ATOM 739 C C . LYS A 1 98 ? -8.479 0.975 20.847 1.00 80.12 98 LYS A C 1
ATOM 741 O O . LYS A 1 98 ? -7.977 0.595 21.895 1.00 80.12 98 LYS A O 1
ATOM 746 N N . GLU A 1 99 ? -9.773 0.806 20.585 1.00 71.31 99 GLU A N 1
ATOM 747 C CA . GLU A 1 99 ? -10.734 0.251 21.554 1.00 71.31 99 GLU A CA 1
ATOM 748 C C . GLU A 1 99 ? -10.609 -1.271 21.768 1.00 71.31 99 GLU A C 1
ATOM 750 O O . GLU A 1 99 ? -11.216 -1.820 22.683 1.00 71.31 99 GLU A O 1
ATOM 755 N N . ASN A 1 100 ? -9.845 -1.983 20.932 1.00 73.19 100 ASN A N 1
ATOM 756 C CA . ASN A 1 100 ? -9.717 -3.439 21.006 1.00 73.19 100 ASN A CA 1
ATOM 757 C C . ASN A 1 100 ? -8.320 -3.851 21.491 1.00 73.19 100 ASN A C 1
ATOM 759 O O . ASN A 1 100 ? -7.327 -3.405 20.926 1.00 73.19 100 ASN A O 1
ATOM 763 N N . GLU A 1 101 ? -8.223 -4.825 22.405 1.00 75.75 101 GLU A N 1
ATOM 764 C CA . GLU A 1 101 ? -6.929 -5.400 22.842 1.00 75.75 101 GLU A CA 1
ATOM 765 C C . GLU A 1 101 ? -6.089 -5.960 21.677 1.00 75.75 101 GLU A C 1
ATOM 767 O O . GLU A 1 101 ? -4.863 -5.963 21.719 1.00 75.75 101 GLU A O 1
ATOM 772 N N . LYS A 1 102 ? -6.748 -6.409 20.598 1.00 80.75 102 LYS A N 1
ATOM 773 C CA . LYS A 1 102 ? -6.110 -6.871 19.347 1.00 80.75 102 LYS A CA 1
ATOM 774 C C . LYS A 1 102 ? -6.232 -5.858 18.202 1.00 80.75 102 LYS A C 1
ATOM 776 O O . LYS A 1 102 ? -6.195 -6.238 17.031 1.00 80.75 102 LYS A O 1
ATOM 781 N N . GLY A 1 103 ? -6.431 -4.586 18.531 1.00 83.31 103 GLY A N 1
ATOM 782 C CA . GLY A 1 103 ? -6.658 -3.491 17.592 1.00 83.31 103 GLY A CA 1
ATOM 783 C C . GLY A 1 103 ? -5.533 -3.326 16.581 1.00 83.31 103 GLY A C 1
ATOM 784 O O . GLY A 1 103 ? -5.781 -3.387 15.382 1.00 83.31 103 GLY A O 1
ATOM 785 N N . ASN A 1 104 ? -4.294 -3.228 17.065 1.00 84.81 104 ASN A N 1
ATOM 786 C CA . ASN A 1 104 ? -3.113 -3.012 16.222 1.00 84.81 104 ASN A CA 1
ATOM 787 C C . ASN A 1 104 ? -2.871 -4.166 15.241 1.00 84.81 104 ASN A C 1
ATOM 789 O O . ASN A 1 104 ? -2.528 -3.934 14.087 1.00 84.81 104 ASN A O 1
ATOM 793 N N . TYR A 1 105 ? -3.108 -5.409 15.675 1.00 87.44 105 TYR A N 1
ATOM 794 C CA . TYR A 1 105 ? -3.001 -6.574 14.795 1.00 87.44 105 TYR A CA 1
ATOM 795 C C . TYR A 1 105 ? -4.064 -6.548 13.690 1.00 87.44 105 TYR A C 1
ATOM 797 O O . TYR A 1 105 ? -3.745 -6.757 12.523 1.00 87.44 105 TYR A O 1
ATOM 805 N N . LYS A 1 106 ? -5.322 -6.246 14.038 1.00 86.25 106 LYS A N 1
ATOM 806 C CA . LYS A 1 106 ? -6.403 -6.108 13.049 1.00 86.25 106 LYS A CA 1
ATOM 807 C C . LYS A 1 106 ? -6.149 -4.950 12.087 1.00 86.25 106 LYS A C 1
ATOM 809 O O . LYS A 1 106 ? -6.389 -5.105 10.900 1.00 86.25 106 LYS A O 1
ATOM 814 N N . LEU A 1 107 ? -5.634 -3.825 12.580 1.00 88.69 107 LEU A N 1
ATOM 815 C CA . LEU A 1 107 ? -5.254 -2.687 11.748 1.00 88.69 107 LEU A CA 1
ATOM 816 C C . LEU A 1 107 ? -4.165 -3.077 10.744 1.00 88.69 107 LEU A C 1
ATOM 818 O O . LEU A 1 107 ? -4.321 -2.811 9.559 1.00 88.69 107 LEU A O 1
ATOM 822 N N . ALA A 1 108 ? -3.098 -3.738 11.199 1.00 90.00 108 ALA A N 1
ATOM 823 C CA . ALA A 1 108 ? -2.027 -4.205 10.322 1.00 90.00 108 ALA A CA 1
ATOM 824 C C . ALA A 1 108 ? -2.551 -5.170 9.248 1.00 90.00 108 ALA A C 1
ATOM 826 O O . ALA A 1 108 ? -2.255 -4.995 8.067 1.00 90.00 108 ALA A O 1
ATOM 827 N N . LEU A 1 109 ? -3.395 -6.128 9.644 1.00 89.06 109 LEU A N 1
ATOM 828 C CA . LEU A 1 109 ? -4.024 -7.072 8.722 1.00 89.06 109 LEU A CA 1
ATOM 829 C C . LEU A 1 109 ? -4.934 -6.362 7.706 1.00 89.06 109 LEU A C 1
ATOM 831 O O . LEU A 1 109 ? -4.930 -6.700 6.523 1.00 89.06 109 LEU A O 1
ATOM 835 N N . ASP A 1 110 ? -5.707 -5.370 8.141 1.00 89.25 110 ASP A N 1
ATOM 836 C CA . ASP A 1 110 ? -6.591 -4.611 7.258 1.00 89.25 110 ASP A CA 1
ATOM 837 C C . ASP A 1 110 ? -5.787 -3.724 6.295 1.00 89.25 110 ASP A C 1
ATOM 839 O O . ASP A 1 110 ? -6.139 -3.641 5.120 1.00 89.25 110 ASP A O 1
ATOM 843 N N . LEU A 1 111 ? -4.684 -3.110 6.740 1.00 90.12 111 LEU A N 1
ATOM 844 C CA . LEU A 1 111 ? -3.766 -2.344 5.887 1.00 90.12 111 LEU A CA 1
ATOM 845 C C . LEU A 1 111 ? -3.107 -3.231 4.823 1.00 90.12 111 LEU A C 1
ATOM 847 O O . LEU A 1 111 ? -3.045 -2.846 3.653 1.00 90.12 111 LEU A O 1
ATOM 851 N N . GLU A 1 112 ? -2.656 -4.425 5.208 1.00 90.19 112 GLU A N 1
ATOM 852 C CA . GLU A 1 112 ? -2.066 -5.405 4.293 1.00 90.19 112 GLU A CA 1
ATOM 853 C C . GLU A 1 112 ? -3.075 -5.850 3.229 1.00 90.19 112 GLU A C 1
ATOM 855 O O . GLU A 1 112 ? -2.810 -5.790 2.029 1.00 90.19 112 GLU A O 1
ATOM 860 N N . ASN A 1 113 ? -4.284 -6.214 3.645 1.00 90.12 113 ASN A N 1
ATOM 861 C CA . ASN A 1 113 ? -5.307 -6.701 2.723 1.00 90.12 113 ASN A CA 1
ATOM 862 C C . ASN A 1 113 ? -5.995 -5.599 1.902 1.00 90.12 113 ASN A C 1
ATOM 864 O O . ASN A 1 113 ? -6.873 -5.906 1.094 1.00 90.12 113 ASN A O 1
ATOM 868 N N . THR A 1 114 ? -5.640 -4.327 2.104 1.00 89.88 114 THR A N 1
ATOM 869 C CA . THR A 1 114 ? -6.225 -3.198 1.366 1.00 89.88 114 THR A CA 1
ATOM 870 C C . THR A 1 114 ? -5.150 -2.323 0.732 1.00 89.88 114 THR A C 1
ATOM 872 O O . THR A 1 114 ? -4.908 -2.414 -0.467 1.00 89.88 114 THR A O 1
ATOM 875 N N . VAL A 1 115 ? -4.477 -1.486 1.515 1.00 90.19 115 VAL A N 1
ATOM 876 C CA . VAL A 1 115 ? -3.531 -0.472 1.035 1.00 90.19 115 VAL A CA 1
ATOM 877 C C . VAL A 1 115 ? -2.360 -1.100 0.293 1.00 90.19 115 VAL A C 1
ATOM 879 O O . VAL A 1 115 ? -1.992 -0.628 -0.785 1.00 90.19 115 VAL A O 1
ATOM 882 N N . VAL A 1 116 ? -1.786 -2.172 0.844 1.00 90.94 116 VAL A N 1
ATOM 883 C CA . VAL A 1 116 ? -0.618 -2.843 0.255 1.00 90.94 116 VAL A CA 1
ATOM 884 C C . VAL A 1 116 ? -0.978 -3.428 -1.108 1.00 90.94 116 VAL A C 1
ATOM 886 O O . VAL A 1 116 ? -0.243 -3.206 -2.066 1.00 90.94 116 VAL A O 1
ATOM 889 N N . VAL A 1 117 ? -2.123 -4.103 -1.220 1.00 90.50 117 VAL A N 1
ATOM 890 C CA . VAL A 1 117 ? -2.558 -4.758 -2.466 1.00 90.50 117 VAL A CA 1
ATOM 891 C C . VAL A 1 117 ? -3.131 -3.795 -3.503 1.00 90.50 117 VAL A C 1
ATOM 893 O O . VAL A 1 117 ? -2.995 -4.056 -4.692 1.00 90.50 117 VAL A O 1
ATOM 896 N N . ILE A 1 118 ? -3.723 -2.671 -3.092 1.00 89.06 118 ILE A N 1
ATOM 897 C CA . ILE A 1 118 ? -4.307 -1.670 -4.004 1.00 89.06 118 ILE A CA 1
ATOM 898 C C . ILE A 1 118 ? -3.254 -0.703 -4.539 1.00 89.06 118 ILE A C 1
ATOM 900 O O . ILE A 1 118 ? -3.376 -0.234 -5.668 1.00 89.06 118 ILE A O 1
ATOM 904 N N . SER A 1 119 ? -2.205 -0.416 -3.765 1.00 89.31 119 SER A N 1
ATOM 905 C CA . SER A 1 119 ? -1.152 0.527 -4.162 1.00 89.31 119 SER A CA 1
ATOM 906 C C . SER A 1 119 ? -0.585 0.270 -5.573 1.00 89.31 119 SER A C 1
ATOM 908 O O . SER A 1 119 ? -0.514 1.227 -6.341 1.00 89.31 119 SER A O 1
ATOM 910 N N . PRO A 1 120 ? -0.246 -0.970 -5.985 1.00 86.12 120 PRO A N 1
ATOM 911 C CA . PRO A 1 120 ? 0.295 -1.245 -7.319 1.00 86.12 120 PRO A CA 1
ATOM 912 C C . PRO A 1 120 ? -0.712 -1.100 -8.473 1.00 86.12 120 PRO A C 1
ATOM 914 O O . PRO A 1 120 ? -0.286 -1.039 -9.622 1.00 86.12 120 PRO A O 1
ATOM 917 N N . LEU A 1 121 ? -2.026 -1.053 -8.204 1.00 85.25 121 LEU A N 1
ATOM 918 C CA . LEU A 1 121 ? -3.058 -0.853 -9.242 1.00 85.25 121 LEU A CA 1
ATOM 919 C C . LEU A 1 121 ? -3.101 0.594 -9.723 1.00 85.25 121 LEU A C 1
ATOM 921 O O . LEU A 1 121 ? -3.673 0.887 -10.771 1.00 85.25 121 LEU A O 1
ATOM 925 N N . ILE A 1 122 ? -2.560 1.510 -8.925 1.00 86.25 122 ILE A N 1
ATOM 926 C CA . ILE A 1 122 ? -2.591 2.929 -9.219 1.00 86.25 122 ILE A CA 1
ATOM 927 C C . ILE A 1 122 ? -1.431 3.231 -10.167 1.00 86.25 122 ILE A C 1
ATOM 929 O O . ILE A 1 122 ? -0.276 2.998 -9.808 1.00 86.25 122 ILE A O 1
ATOM 933 N N . PRO A 1 123 ? -1.706 3.757 -11.372 1.00 78.06 123 PRO A N 1
ATOM 934 C CA . PRO A 1 123 ? -0.735 3.751 -12.463 1.00 78.06 123 PRO A CA 1
ATOM 935 C C . PRO A 1 123 ? 0.522 4.588 -12.189 1.00 78.06 123 PRO A C 1
ATOM 937 O O . PRO A 1 123 ? 1.581 4.313 -12.744 1.00 78.06 123 PRO A O 1
ATOM 940 N N . TRP A 1 124 ? 0.425 5.596 -11.321 1.00 80.69 124 TRP A N 1
ATOM 941 C CA . TRP A 1 124 ? 1.553 6.438 -10.907 1.00 80.69 124 TRP A CA 1
ATOM 942 C C . TRP A 1 124 ? 2.248 5.960 -9.624 1.00 80.69 124 TRP A C 1
ATOM 944 O O . TRP A 1 124 ? 3.192 6.609 -9.171 1.00 80.69 124 TRP A O 1
ATOM 954 N N . ASN A 1 125 ? 1.812 4.850 -9.020 1.00 85.31 125 ASN A N 1
ATOM 955 C CA . ASN A 1 125 ? 2.462 4.311 -7.834 1.00 85.31 125 ASN A CA 1
ATOM 956 C C . ASN A 1 125 ? 3.716 3.528 -8.224 1.00 85.31 125 ASN A C 1
ATOM 958 O O . ASN A 1 125 ? 3.667 2.595 -9.030 1.00 85.31 125 ASN A O 1
ATOM 962 N N . ILE A 1 126 ? 4.841 3.865 -7.596 1.00 83.81 126 ILE A N 1
ATOM 963 C CA . ILE A 1 126 ? 6.140 3.230 -7.858 1.00 83.81 126 ILE A CA 1
ATOM 964 C C . ILE A 1 126 ? 6.078 1.706 -7.659 1.00 83.81 126 ILE A C 1
ATOM 966 O O . ILE A 1 126 ? 6.735 0.972 -8.397 1.00 83.81 126 ILE A O 1
ATOM 970 N N . ALA A 1 127 ? 5.246 1.221 -6.730 1.00 84.88 127 ALA A N 1
ATOM 971 C CA . ALA A 1 127 ? 5.085 -0.209 -6.464 1.00 84.88 127 ALA A CA 1
ATOM 972 C C . ALA A 1 127 ? 4.581 -1.007 -7.683 1.00 84.88 127 ALA A C 1
ATOM 974 O O . ALA A 1 127 ? 4.971 -2.159 -7.848 1.00 84.88 127 ALA A O 1
ATOM 975 N N . GLY A 1 128 ? 3.748 -0.404 -8.539 1.00 83.25 128 GLY A N 1
ATOM 976 C CA . GLY A 1 128 ? 3.300 -1.007 -9.802 1.00 83.25 128 GLY A CA 1
ATOM 977 C C . GLY A 1 128 ? 4.159 -0.594 -10.999 1.00 83.25 128 GLY A C 1
ATOM 978 O O . GLY A 1 128 ? 4.453 -1.408 -11.873 1.00 83.25 128 GLY A O 1
ATOM 979 N N . LEU A 1 129 ? 4.620 0.659 -11.014 1.00 83.12 129 LEU A N 1
ATOM 980 C CA . LEU A 1 129 ? 5.372 1.236 -12.126 1.00 83.12 129 LEU A CA 1
ATOM 981 C C . LEU A 1 129 ? 6.758 0.596 -12.304 1.00 83.12 129 LEU A C 1
ATOM 983 O O . LEU A 1 129 ? 7.202 0.383 -13.432 1.00 83.12 129 LEU A O 1
ATOM 987 N N . VAL A 1 130 ? 7.454 0.262 -11.215 1.00 81.31 130 VAL A N 1
ATOM 988 C CA . VAL A 1 130 ? 8.801 -0.331 -11.297 1.00 81.31 130 VAL A CA 1
ATOM 989 C C . VAL A 1 130 ? 8.764 -1.737 -11.908 1.00 81.31 130 VAL A C 1
ATOM 991 O O . VAL A 1 130 ? 9.468 -1.960 -12.891 1.00 81.31 130 VAL A O 1
ATOM 994 N N . PRO A 1 131 ? 7.918 -2.675 -11.441 1.00 79.62 131 PRO A N 1
ATOM 995 C CA . PRO A 1 131 ? 7.759 -3.963 -12.115 1.00 79.62 131 PRO A CA 1
ATOM 996 C C . PRO A 1 131 ? 7.322 -3.829 -13.581 1.00 79.62 131 PRO A C 1
ATOM 998 O O . PRO A 1 131 ? 7.858 -4.527 -14.439 1.00 79.62 131 PRO A O 1
ATOM 1001 N N . ALA A 1 132 ? 6.404 -2.904 -13.885 1.00 81.94 132 ALA A N 1
ATOM 1002 C CA . ALA A 1 132 ? 5.921 -2.677 -15.248 1.00 81.94 132 ALA A CA 1
ATOM 1003 C C . ALA A 1 132 ? 7.033 -2.207 -16.200 1.00 81.94 132 ALA A C 1
ATOM 1005 O O . ALA A 1 132 ? 7.172 -2.722 -17.309 1.00 81.94 132 ALA A O 1
ATOM 1006 N N . THR A 1 133 ? 7.877 -1.281 -15.738 1.00 78.38 133 THR A N 1
ATOM 1007 C CA . THR A 1 133 ? 9.026 -0.780 -16.510 1.00 78.38 133 THR A CA 1
ATOM 1008 C C . THR A 1 133 ? 10.103 -1.843 -16.721 1.00 78.38 133 THR A C 1
ATOM 1010 O O . THR A 1 133 ? 10.666 -1.914 -17.810 1.00 78.38 133 THR A O 1
ATOM 1013 N N . ILE A 1 134 ? 10.358 -2.707 -15.731 1.00 74.44 134 ILE A N 1
ATOM 1014 C CA . ILE A 1 134 ? 11.289 -3.843 -15.865 1.00 74.44 134 ILE A CA 1
ATOM 1015 C C . ILE A 1 134 ? 10.780 -4.857 -16.896 1.00 74.44 134 ILE A C 1
ATOM 1017 O O . ILE A 1 134 ? 11.560 -5.366 -17.695 1.00 74.44 134 ILE A O 1
ATOM 1021 N N . LEU A 1 135 ? 9.476 -5.134 -16.898 1.00 78.06 135 LEU A N 1
ATOM 1022 C CA . LEU A 1 135 ? 8.840 -6.069 -17.829 1.00 78.06 135 LEU A CA 1
ATOM 1023 C C . LEU A 1 135 ? 8.540 -5.450 -19.203 1.00 78.06 135 LEU A C 1
ATOM 1025 O O . LEU A 1 135 ? 7.901 -6.103 -20.027 1.00 78.06 135 LEU A O 1
ATOM 1029 N N . MET A 1 136 ? 8.949 -4.198 -19.445 1.00 75.50 136 MET A N 1
ATOM 1030 C CA . MET A 1 136 ? 8.627 -3.430 -20.656 1.00 75.50 136 MET A CA 1
ATOM 1031 C C . MET A 1 136 ? 7.144 -3.521 -21.044 1.00 75.50 136 MET A C 1
ATOM 1033 O O . MET A 1 136 ? 6.790 -3.658 -22.213 1.00 75.50 136 MET A O 1
ATOM 1037 N N . THR A 1 137 ? 6.274 -3.494 -20.035 1.00 77.12 137 THR A N 1
ATOM 1038 C CA . THR A 1 137 ? 4.829 -3.638 -20.194 1.00 77.12 137 THR A CA 1
ATOM 1039 C C . THR A 1 137 ? 4.153 -2.319 -19.844 1.00 77.12 137 THR A C 1
ATOM 1041 O O . THR A 1 137 ? 4.438 -1.717 -18.808 1.00 77.12 137 THR A O 1
ATOM 1044 N N . ASP A 1 138 ? 3.237 -1.871 -20.700 1.00 79.00 138 ASP A N 1
ATOM 1045 C CA . ASP A 1 138 ? 2.433 -0.676 -20.447 1.00 79.00 138 ASP A CA 1
ATOM 1046 C C . ASP A 1 138 ? 1.436 -0.895 -19.301 1.00 79.00 138 ASP A C 1
ATOM 1048 O O . ASP A 1 138 ? 1.112 -2.023 -18.928 1.00 79.00 138 ASP A O 1
ATOM 1052 N N . LEU A 1 139 ? 0.846 0.192 -18.795 1.00 78.12 139 LEU A N 1
ATOM 1053 C CA . LEU A 1 139 ? -0.195 0.183 -17.751 1.00 78.12 139 LEU A CA 1
ATOM 1054 C C . LEU A 1 139 ? -1.441 -0.669 -18.094 1.00 78.12 139 LEU A C 1
ATOM 1056 O O . LEU A 1 139 ? -2.313 -0.862 -17.249 1.00 78.12 139 LEU A O 1
ATOM 1060 N N . GLY A 1 140 ? -1.517 -1.233 -19.302 1.00 79.50 140 GLY A N 1
ATOM 1061 C CA . GLY A 1 140 ? -2.489 -2.253 -19.691 1.00 79.50 140 GLY A CA 1
ATOM 1062 C C . GLY A 1 140 ? -2.401 -3.566 -18.900 1.00 79.50 140 GLY A C 1
ATOM 1063 O O . GLY A 1 140 ? -3.315 -4.377 -19.020 1.00 79.50 140 GLY A O 1
ATOM 1064 N N . PHE A 1 141 ? -1.371 -3.783 -18.066 1.00 81.50 141 PHE A N 1
ATOM 1065 C CA . PHE A 1 141 ? -1.306 -4.942 -17.158 1.00 81.50 141 PHE A CA 1
ATOM 1066 C C . PHE A 1 141 ? -2.287 -4.852 -15.975 1.00 81.50 141 PHE A C 1
ATOM 1068 O O . PHE A 1 141 ? -2.665 -5.885 -15.424 1.00 81.50 141 PHE A O 1
ATOM 1075 N N . ILE A 1 142 ? -2.713 -3.640 -15.589 1.00 83.62 142 ILE A N 1
ATOM 1076 C CA . ILE A 1 142 ? -3.579 -3.385 -14.424 1.00 83.62 142 ILE A CA 1
ATOM 1077 C C . ILE A 1 142 ? -4.829 -4.288 -14.401 1.00 83.62 142 ILE A C 1
ATOM 1079 O O . ILE A 1 142 ? -5.027 -4.965 -13.394 1.00 83.62 142 ILE A O 1
ATOM 1083 N N . PRO A 1 143 ? -5.648 -4.395 -15.471 1.00 80.00 143 PRO A N 1
ATOM 1084 C CA . PRO A 1 143 ? -6.828 -5.266 -15.461 1.00 80.00 143 PRO A CA 1
ATOM 1085 C C . PRO A 1 143 ? -6.506 -6.764 -15.337 1.00 80.00 143 PRO A C 1
ATOM 1087 O O . PRO A 1 143 ? -7.363 -7.530 -14.904 1.00 80.00 143 PRO A O 1
ATOM 1090 N N . TYR A 1 144 ? -5.288 -7.194 -15.681 1.00 80.44 144 TYR A N 1
ATOM 1091 C CA . TYR A 1 144 ? -4.854 -8.591 -15.575 1.00 80.44 144 TYR A CA 1
ATOM 1092 C C . TYR A 1 144 ? -4.297 -8.943 -14.188 1.00 80.44 144 TYR A C 1
ATOM 1094 O O . TYR A 1 144 ? -4.015 -10.111 -13.914 1.00 80.44 144 TYR A O 1
ATOM 1102 N N . ALA A 1 145 ? -4.173 -7.969 -13.279 1.00 83.50 145 ALA A N 1
ATOM 1103 C CA . ALA A 1 145 ? -3.679 -8.163 -11.917 1.00 83.50 145 ALA A CA 1
ATOM 1104 C C . ALA A 1 145 ? -4.735 -8.789 -10.979 1.00 83.50 145 ALA A C 1
ATOM 1106 O O . ALA A 1 145 ? -4.978 -8.304 -9.873 1.00 83.50 145 ALA A O 1
ATOM 1107 N N . PHE A 1 146 ? -5.365 -9.890 -11.407 1.00 85.25 146 PHE A N 1
ATOM 1108 C CA . PHE A 1 146 ? -6.486 -10.546 -10.719 1.00 85.25 146 PHE A CA 1
ATOM 1109 C C . PHE A 1 146 ? -6.219 -10.836 -9.240 1.00 85.25 146 PHE A C 1
ATOM 1111 O O . PHE A 1 146 ? -7.101 -10.643 -8.408 1.00 85.25 146 PHE A O 1
ATOM 1118 N N . TYR A 1 147 ? -4.997 -11.255 -8.904 1.00 85.56 147 TYR A N 1
ATOM 1119 C CA . TYR A 1 147 ? -4.597 -11.548 -7.527 1.00 85.56 147 TYR A CA 1
ATOM 1120 C C . TYR A 1 147 ? -4.789 -10.345 -6.591 1.00 85.56 147 TYR A C 1
ATOM 1122 O O . TYR A 1 147 ? -5.319 -10.491 -5.490 1.00 85.56 147 TYR A O 1
ATOM 1130 N N . LEU A 1 148 ? -4.427 -9.146 -7.053 1.00 84.69 148 LEU A N 1
ATOM 1131 C CA . LEU A 1 148 ? -4.503 -7.930 -6.247 1.00 84.69 148 LEU A CA 1
ATOM 1132 C C . LEU A 1 148 ? -5.948 -7.459 -6.028 1.00 84.69 148 LEU A C 1
ATOM 1134 O O . LEU A 1 148 ? -6.247 -6.871 -4.994 1.00 84.69 148 LEU A O 1
ATOM 1138 N N . TYR A 1 149 ? -6.859 -7.759 -6.959 1.00 83.81 149 TYR A N 1
ATOM 1139 C CA . TYR A 1 149 ? -8.296 -7.524 -6.779 1.00 83.81 149 TYR A CA 1
ATOM 1140 C C . TYR A 1 149 ? -8.965 -8.589 -5.905 1.00 83.81 149 TYR A C 1
ATOM 1142 O O . TYR A 1 149 ? -9.913 -8.294 -5.175 1.00 83.81 149 TYR A O 1
ATOM 1150 N N . LEU A 1 150 ? -8.485 -9.831 -5.975 1.00 85.69 150 LEU A N 1
ATOM 1151 C CA . LEU A 1 150 ? -9.097 -10.958 -5.286 1.00 85.69 150 LEU A CA 1
ATOM 1152 C C . LEU A 1 150 ? -8.916 -10.868 -3.765 1.00 85.69 150 LEU A C 1
ATOM 1154 O O . LEU A 1 150 ? -9.861 -11.151 -3.037 1.00 85.69 150 LEU A O 1
ATOM 1158 N N . ILE A 1 151 ? -7.752 -10.430 -3.277 1.00 87.56 151 ILE A N 1
ATOM 1159 C CA . ILE A 1 151 ? -7.476 -10.293 -1.835 1.00 87.56 151 ILE A CA 1
ATOM 1160 C C . ILE A 1 151 ? -8.491 -9.389 -1.107 1.00 87.56 151 ILE A C 1
ATOM 1162 O O . ILE A 1 151 ? -9.138 -9.870 -0.170 1.00 87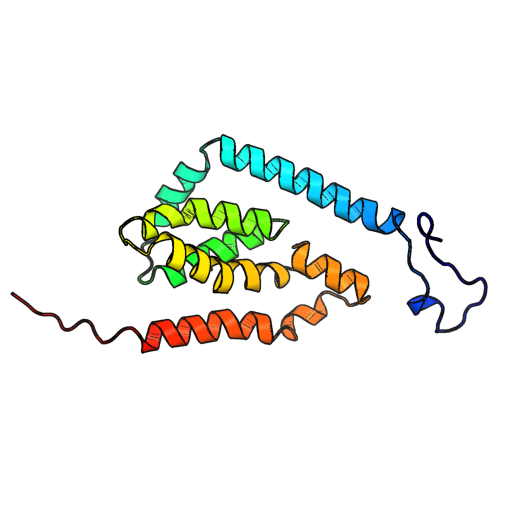.56 151 ILE A O 1
ATOM 1166 N N . PRO A 1 152 ? -8.701 -8.118 -1.509 1.00 82.81 152 PRO A N 1
ATOM 1167 C CA . PRO A 1 152 ? -9.648 -7.247 -0.819 1.00 82.81 152 PRO A CA 1
ATOM 1168 C C . PRO A 1 152 ? -11.089 -7.753 -0.963 1.00 82.81 152 PRO A C 1
ATOM 1170 O O . PRO A 1 152 ? -11.886 -7.598 -0.036 1.00 82.81 152 PRO A O 1
ATOM 1173 N N . LEU A 1 153 ? -11.425 -8.404 -2.085 1.00 84.12 153 LEU A N 1
ATOM 1174 C CA . LEU A 1 153 ? -12.742 -9.003 -2.306 1.00 84.12 153 LEU A CA 1
ATOM 1175 C C . LEU A 1 153 ? -12.998 -10.187 -1.362 1.00 84.12 153 LEU A C 1
ATOM 1177 O O . LEU A 1 153 ? -14.034 -10.230 -0.697 1.00 84.12 153 LEU A O 1
ATOM 1181 N N . LEU A 1 154 ? -12.060 -11.132 -1.275 1.00 85.25 154 LEU A N 1
ATOM 1182 C CA . LEU A 1 154 ? -12.160 -12.293 -0.391 1.00 85.25 154 LEU A CA 1
ATOM 1183 C C . LEU A 1 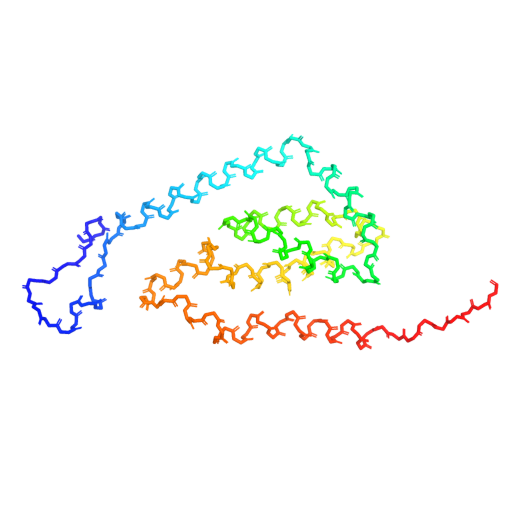154 ? -12.213 -11.867 1.071 1.00 85.25 154 LEU A C 1
ATOM 1185 O O . LEU A 1 154 ? -13.016 -12.411 1.827 1.00 85.25 154 LEU A O 1
ATOM 1189 N N . ASN A 1 155 ? -11.424 -10.868 1.466 1.00 83.94 155 ASN A N 1
ATOM 1190 C CA . ASN A 1 155 ? -11.444 -10.384 2.840 1.00 83.94 155 ASN A CA 1
ATOM 1191 C C . ASN A 1 155 ? -12.766 -9.663 3.170 1.00 83.94 155 ASN A C 1
ATOM 1193 O O . ASN A 1 155 ? -13.353 -9.876 4.231 1.00 83.94 155 ASN A O 1
ATOM 1197 N N . LEU A 1 156 ? -13.331 -8.907 2.220 1.00 82.19 156 LEU A N 1
ATOM 1198 C CA . LEU A 1 156 ? -14.669 -8.327 2.366 1.00 82.19 156 LEU A CA 1
ATOM 1199 C C . LEU A 1 156 ? -15.755 -9.408 2.520 1.00 82.19 156 LEU A C 1
ATOM 1201 O O . LEU A 1 156 ? -16.655 -9.254 3.351 1.00 82.19 156 LEU A O 1
ATOM 1205 N N . ILE A 1 157 ? -15.674 -10.496 1.746 1.00 82.94 157 ILE A N 1
ATOM 1206 C CA . ILE A 1 157 ? -16.583 -11.650 1.849 1.00 82.94 157 ILE A CA 1
ATOM 1207 C C . ILE A 1 157 ? -16.405 -12.349 3.199 1.00 82.94 157 ILE A C 1
ATOM 1209 O O . ILE A 1 157 ? -17.395 -12.613 3.878 1.00 82.94 157 ILE A O 1
ATOM 1213 N N . HIS A 1 158 ? -15.166 -12.595 3.625 1.00 83.25 158 HIS A N 1
ATOM 1214 C CA . HIS A 1 158 ? -14.865 -13.208 4.915 1.00 83.25 158 HIS A CA 1
ATOM 1215 C C . HIS A 1 158 ? -15.454 -12.393 6.070 1.00 83.25 158 HIS A C 1
ATOM 1217 O O . HIS A 1 158 ? -16.148 -12.941 6.920 1.00 83.25 158 HIS A O 1
ATOM 1223 N N . ILE A 1 159 ? -15.271 -11.071 6.069 1.00 78.44 159 ILE A N 1
ATOM 1224 C CA . ILE A 1 159 ? -15.834 -10.186 7.095 1.00 78.44 159 ILE A CA 1
ATOM 1225 C C . ILE A 1 159 ? -17.366 -10.183 7.046 1.00 78.44 159 ILE A C 1
ATOM 1227 O O . ILE A 1 159 ? -18.007 -10.204 8.094 1.00 78.44 159 ILE A O 1
ATOM 1231 N N . ARG A 1 160 ? -17.971 -10.190 5.851 1.00 77.62 160 ARG A N 1
ATOM 1232 C CA . ARG A 1 160 ? -19.432 -10.301 5.676 1.00 77.62 160 ARG A CA 1
ATOM 1233 C C . ARG A 1 160 ? -19.990 -11.617 6.223 1.00 77.62 160 ARG A C 1
ATOM 1235 O O . ARG A 1 160 ? -21.077 -11.591 6.789 1.00 77.62 160 ARG A O 1
ATOM 1242 N N . LEU A 1 161 ? -19.275 -12.728 6.054 1.00 78.00 161 LEU A N 1
ATOM 1243 C CA . LEU A 1 161 ? -19.677 -14.056 6.535 1.00 78.00 161 LEU A CA 1
ATOM 1244 C C . LEU A 1 161 ? -19.433 -14.231 8.041 1.00 78.00 161 LEU A C 1
ATOM 1246 O O . LEU A 1 161 ? -20.241 -14.852 8.725 1.00 78.00 161 LEU A O 1
ATOM 1250 N N . SER A 1 162 ? -18.354 -13.652 8.564 1.00 69.06 162 SER A N 1
ATOM 1251 C CA . SER A 1 162 ? -17.980 -13.718 9.981 1.00 69.06 162 SER A CA 1
ATOM 1252 C C . SER A 1 162 ? -18.765 -12.750 10.875 1.00 69.06 162 SER A C 1
ATOM 1254 O O . SER A 1 162 ? -18.616 -12.807 12.093 1.00 69.06 162 SER A O 1
ATOM 1256 N N . GLN A 1 163 ? -19.601 -11.861 10.320 1.00 57.72 163 GLN A N 1
ATOM 1257 C CA . GLN A 1 163 ? -20.584 -11.108 11.104 1.00 57.72 163 GLN A CA 1
ATOM 1258 C C . GLN A 1 163 ? -21.883 -11.921 11.219 1.00 57.72 163 GLN A C 1
ATOM 1260 O O . GLN A 1 163 ? -22.712 -11.851 10.307 1.00 57.72 163 GLN A O 1
ATOM 1265 N N . PRO A 1 164 ? -22.130 -12.660 12.321 1.00 45.47 164 PRO A N 1
ATOM 1266 C CA . PRO A 1 164 ? -23.476 -13.141 12.585 1.00 45.47 164 PRO A CA 1
ATOM 1267 C C . PRO A 1 164 ? -24.418 -11.930 12.710 1.00 45.47 164 PRO A C 1
ATOM 1269 O O . PRO A 1 164 ? -23.980 -10.844 13.121 1.00 45.47 164 PRO A O 1
ATOM 1272 N N . PRO A 1 165 ? -25.708 -12.072 12.352 1.00 46.88 165 PRO A N 1
ATOM 1273 C CA . PRO A 1 165 ? -26.682 -11.013 12.566 1.00 46.88 165 PRO A CA 1
ATOM 1274 C C . PRO A 1 165 ? -26.595 -10.584 14.030 1.00 46.88 165 PRO A C 1
ATOM 1276 O O . PRO A 1 165 ? -26.649 -11.429 14.921 1.00 46.88 165 PRO A O 1
ATOM 1279 N N . LYS A 1 166 ? -26.426 -9.279 14.283 1.00 47.09 166 LYS A N 1
ATOM 1280 C CA . LYS A 1 166 ? -26.552 -8.719 15.631 1.00 47.09 166 LYS A CA 1
ATOM 1281 C C . LYS A 1 166 ? -27.923 -9.147 16.158 1.00 47.09 166 LYS A C 1
ATOM 1283 O O . LYS A 1 166 ? -28.924 -8.528 15.795 1.00 47.09 166 LYS A O 1
ATOM 1288 N N . LEU A 1 167 ? -27.986 -10.204 16.974 1.00 47.16 167 LEU A N 1
ATOM 1289 C CA . LEU A 1 167 ? -29.159 -10.458 17.792 1.00 47.16 167 LEU A CA 1
ATOM 1290 C C . LEU A 1 167 ? -29.288 -9.220 18.670 1.00 47.16 167 LEU A C 1
ATOM 1292 O O . LEU A 1 167 ? -28.453 -8.962 19.535 1.00 47.16 167 LEU A O 1
ATOM 1296 N N . LYS A 1 168 ? -30.311 -8.417 18.376 1.00 45.53 168 LYS A N 1
ATOM 1297 C CA . LYS A 1 168 ? -30.832 -7.416 19.293 1.00 45.53 168 LYS A CA 1
ATOM 1298 C C . LYS A 1 168 ? -31.287 -8.166 20.545 1.00 45.53 168 LYS A C 1
ATOM 1300 O O . LYS A 1 168 ? -32.446 -8.548 20.647 1.00 45.53 168 LYS A O 1
ATOM 1305 N N . LEU A 1 169 ? -30.376 -8.397 21.479 1.00 44.62 169 LEU A N 1
ATOM 1306 C CA . LEU A 1 169 ? -30.745 -8.582 22.871 1.00 44.62 169 LEU A CA 1
ATOM 1307 C C . LEU A 1 169 ? -31.139 -7.193 23.370 1.00 44.62 169 LEU A C 1
ATOM 1309 O O . LEU A 1 169 ? -30.306 -6.400 23.796 1.00 44.62 169 LEU A O 1
ATOM 1313 N N . CYS A 1 170 ? -32.423 -6.878 23.178 1.00 43.94 170 CYS A N 1
ATOM 1314 C CA . CYS A 1 170 ? -33.141 -6.010 24.097 1.00 43.94 170 CYS A CA 1
ATOM 1315 C C . CYS A 1 170 ? -32.929 -6.577 25.500 1.00 43.94 170 CYS A C 1
ATOM 1317 O O . CYS A 1 170 ? -33.292 -7.728 25.728 1.00 43.94 170 CYS A O 1
ATOM 1319 N N . ASN A 1 171 ? -32.336 -5.780 26.379 1.00 41.03 171 ASN A N 1
ATOM 1320 C CA . ASN A 1 171 ? -32.632 -5.712 27.805 1.00 41.03 171 ASN A CA 1
ATOM 1321 C C . ASN A 1 171 ? -32.291 -4.296 28.261 1.00 41.03 171 ASN A C 1
ATOM 1323 O O . ASN A 1 171 ? -31.185 -3.831 27.903 1.00 41.03 171 ASN A O 1
#

Radius of gyration: 20.74 Å; chains: 1; bounding box: 61×32×63 Å

Foldseek 3Di:
DQQQADADPDPDPCRVVRGDRHVPVVVVVVVVVVVLVVVLVVVVPPCVLVVVLVVLVVVDDPDLLVSLQVQLLVQLLVRLELVSSLVSSCSSSVVVQVVDPCSVVVSVVSCCLHNVLCNLLRQSHCVVVVVCVNVVHHNVCSVVSVVSVVSNVVVVVVVVVPDDPPPPPDD

Secondary structure (DSSP, 8-state):
-TTT-B--SS--TTHHHH-B-HHHHHHHHHHHHHHHHHHHHHHHHT-HHHHHHHHHHHS--SSHHHHHHHHHHHHHHH-SSHHHHHHHHHHHHGGGGTTSTTHHHHHHHHHIIIIIHHGGGSTT-HHHHHHHHHTT--GGGGGG-HHHHHHHHHHHHHHHHH---------

Sequence (171 aa):
FMVLGFHLTENTPLNSILLGGGVVSMLKVSLVVIISTAFVGIFAGTRTLETIQVLLERFKSRSNFLSTLLVGLGAAIFGCTQTIAILLTQELVEQKYKENEKGNYKLALDLENTVVVISPLIPWNIAGLVPATILMTDLGFIPYAFYLYLIPLLNLIHIRLSQPPKLKLCN